Protein AF-A0A6N8FRE7-F1 (afdb_monomer_lite)

Sequence (56 aa):
MRTYKQNKVTDNNGKRVLLILDDNGEKEYKTIFIKDTNCLKIIDLDDGEIYNEIIK

Organism: NCBI:txid2678566

Secondary structure (DSSP, 8-state):
----EEEEEEE-SSEEEEEEE-TTS-EEEEEEEETTTTEEEEEETTTEEEEEEE--

Foldseek 3Di:
DKDWDWDWPDDDPQWTKIFIATPVRHTQWIWIQGPVQCWIWIAGPVPGTPGTDRDD

pLDDT: mean 95.54, std 4.86, range [74.19, 98.56]

Radius of gyration: 11.79 Å; chains: 1; bounding box: 26×22×34 Å

Structure (mmCIF, N/CA/C/O backbone):
data_AF-A0A6N8FRE7-F1
#
_entry.id   AF-A0A6N8FRE7-F1
#
loop_
_atom_site.group_PDB
_atom_site.id
_atom_site.type_symbol
_atom_site.label_atom_id
_atom_site.label_alt_id
_atom_site.label_comp_id
_atom_site.label_asym_id
_atom_site.label_entity_id
_atom_site.label_seq_id
_atom_site.pdbx_PDB_ins_code
_atom_site.Cartn_x
_atom_site.Cartn_y
_atom_site.Cartn_z
_atom_site.occupancy
_atom_site.B_iso_or_equiv
_atom_site.auth_seq_id
_atom_site.auth_comp_id
_atom_site.auth_asym_id
_atom_site.auth_atom_id
_atom_site.pdbx_PDB_model_num
ATOM 1 N N . MET A 1 1 ? -0.393 -13.903 -19.260 1.00 74.19 1 MET A N 1
ATOM 2 C CA . MET A 1 1 ? -1.129 -13.514 -18.040 1.00 74.19 1 MET A CA 1
ATOM 3 C C . MET A 1 1 ? -0.108 -12.862 -17.133 1.00 74.19 1 MET A C 1
ATOM 5 O O . MET A 1 1 ? 0.902 -13.504 -16.889 1.00 74.19 1 MET A O 1
ATOM 9 N N . ARG A 1 2 ? -0.302 -11.592 -16.760 1.00 78.56 2 ARG A N 1
ATOM 10 C CA . ARG A 1 2 ? 0.629 -10.877 -15.875 1.00 78.56 2 ARG A CA 1
ATOM 11 C C . ARG A 1 2 ? 0.453 -11.437 -14.464 1.00 78.56 2 ARG A C 1
ATOM 13 O O . ARG A 1 2 ? -0.693 -11.576 -14.028 1.00 78.56 2 ARG A O 1
ATOM 20 N N . THR A 1 3 ? 1.535 -11.815 -13.794 1.00 88.38 3 THR A N 1
ATOM 21 C CA . THR A 1 3 ? 1.476 -12.310 -12.413 1.00 88.38 3 THR A CA 1
ATOM 22 C C . THR A 1 3 ? 2.003 -11.240 -11.478 1.00 88.38 3 THR A C 1
ATOM 24 O O . THR A 1 3 ? 2.950 -10.525 -11.784 1.00 88.38 3 THR A O 1
ATOM 2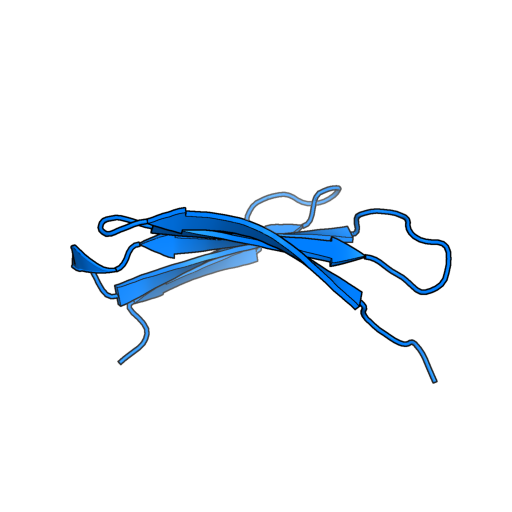7 N N . TYR A 1 4 ? 1.383 -11.145 -10.309 1.00 90.44 4 TYR A N 1
ATOM 28 C CA . TYR A 1 4 ? 1.811 -10.227 -9.270 1.00 90.44 4 TYR A CA 1
ATOM 29 C C . TYR A 1 4 ? 2.323 -11.007 -8.074 1.00 90.44 4 TYR A C 1
ATOM 31 O O . TYR A 1 4 ? 1.661 -11.921 -7.575 1.00 90.44 4 TYR A O 1
ATOM 39 N N . LYS A 1 5 ? 3.512 -10.637 -7.600 1.00 94.31 5 LYS A N 1
ATOM 40 C CA . LYS A 1 5 ? 4.085 -11.177 -6.366 1.00 94.31 5 LYS A CA 1
ATOM 41 C C . LYS A 1 5 ? 3.954 -10.140 -5.267 1.00 94.31 5 LYS A C 1
ATOM 43 O O . LYS A 1 5 ? 4.315 -8.982 -5.441 1.00 94.31 5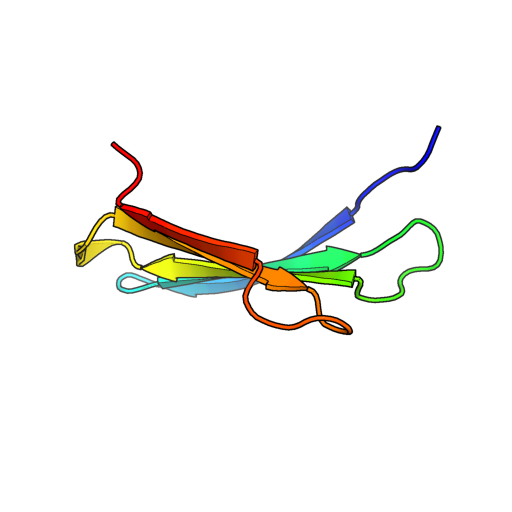 LYS A O 1
ATOM 48 N N . GLN A 1 6 ? 3.472 -10.568 -4.107 1.00 94.50 6 GLN A N 1
ATOM 49 C CA . GLN A 1 6 ? 3.421 -9.720 -2.922 1.00 94.50 6 GLN A CA 1
ATOM 50 C C . GLN A 1 6 ? 4.640 -9.971 -2.034 1.00 94.50 6 GLN A C 1
ATOM 52 O O . GLN A 1 6 ? 4.940 -11.109 -1.672 1.00 94.50 6 GLN A O 1
ATOM 57 N N . ASN A 1 7 ? 5.317 -8.899 -1.641 1.00 95.88 7 ASN A N 1
ATOM 58 C CA . ASN A 1 7 ? 6.385 -8.932 -0.655 1.00 95.88 7 ASN A CA 1
ATOM 59 C C . ASN A 1 7 ? 5.953 -8.166 0.600 1.00 95.88 7 ASN A C 1
ATOM 61 O O . ASN A 1 7 ? 5.655 -6.972 0.551 1.00 95.88 7 ASN A O 1
ATOM 65 N N . LYS A 1 8 ? 5.909 -8.857 1.742 1.00 96.81 8 LYS A N 1
ATOM 66 C CA . LYS A 1 8 ? 5.503 -8.269 3.020 1.00 96.81 8 LYS A CA 1
ATOM 67 C C . LYS A 1 8 ? 6.690 -7.563 3.664 1.00 96.81 8 LYS A C 1
ATOM 69 O O . LYS A 1 8 ? 7.600 -8.215 4.161 1.00 96.81 8 LYS A O 1
ATOM 74 N N . VAL A 1 9 ? 6.640 -6.234 3.706 1.00 96.69 9 VAL A N 1
ATOM 75 C CA . VAL A 1 9 ? 7.698 -5.411 4.313 1.00 96.69 9 VAL A CA 1
ATOM 76 C C . VAL A 1 9 ? 7.513 -5.316 5.822 1.00 96.69 9 VAL A C 1
ATOM 78 O O . VAL A 1 9 ? 8.458 -5.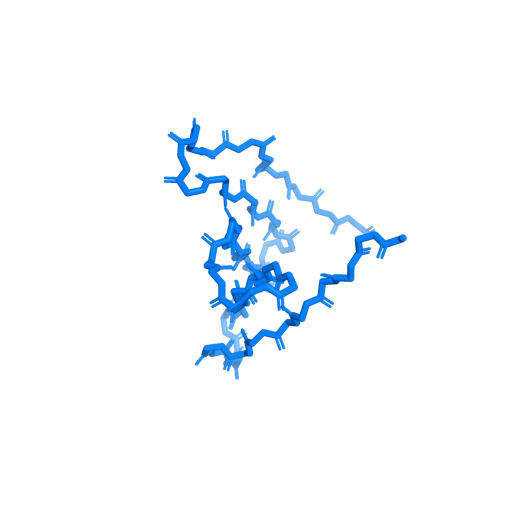480 6.585 1.00 9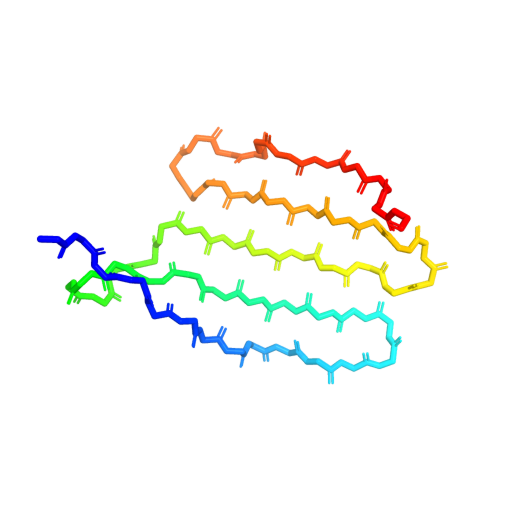6.69 9 VAL A O 1
ATOM 81 N N . THR A 1 10 ? 6.287 -5.049 6.272 1.00 97.25 10 THR A N 1
ATOM 82 C CA . THR A 1 10 ? 5.965 -5.045 7.700 1.00 97.25 10 THR A CA 1
ATOM 83 C C . THR A 1 10 ? 4.515 -5.430 7.930 1.00 97.25 10 THR A C 1
ATOM 85 O O . THR A 1 10 ? 3.647 -5.200 7.087 1.00 97.25 10 THR A O 1
ATOM 88 N N . ASP A 1 11 ? 4.267 -6.023 9.087 1.00 97.88 11 ASP A N 1
ATOM 89 C CA . ASP A 1 11 ? 2.939 -6.318 9.596 1.00 97.88 11 ASP A CA 1
ATOM 90 C C . ASP A 1 11 ? 3.012 -6.292 11.120 1.00 97.88 11 ASP A C 1
ATOM 92 O O . ASP A 1 11 ? 3.454 -7.252 11.748 1.00 97.88 11 ASP A O 1
ATOM 96 N N . ASN A 1 12 ? 2.661 -5.149 11.701 1.00 96.94 12 ASN A N 1
ATOM 97 C CA . ASN A 1 12 ? 2.645 -4.934 13.144 1.00 96.94 12 ASN A CA 1
ATOM 98 C C . ASN A 1 12 ? 1.236 -4.534 13.600 1.00 96.94 12 ASN A C 1
ATOM 100 O O . ASN A 1 12 ? 0.300 -4.522 12.798 1.00 96.94 12 ASN A O 1
ATOM 104 N N . ASN A 1 13 ? 1.060 -4.224 14.884 1.00 97.19 13 ASN A N 1
ATOM 105 C CA . ASN A 1 13 ? -0.268 -3.930 15.428 1.00 97.19 13 ASN A CA 1
ATOM 106 C C . ASN A 1 13 ? -0.931 -2.695 14.797 1.00 97.19 13 ASN A C 1
ATOM 108 O O . ASN A 1 13 ? -2.144 -2.700 14.655 1.00 97.19 13 ASN A O 1
ATOM 112 N N . GLY A 1 14 ? -0.162 -1.693 14.359 1.00 97.62 14 GLY A N 1
ATOM 113 C CA . GLY A 1 14 ? -0.723 -0.468 13.780 1.00 97.62 14 GLY A CA 1
ATOM 114 C C . GLY A 1 14 ? -0.903 -0.521 12.262 1.00 97.62 14 GLY A C 1
ATOM 115 O O . GLY A 1 14 ? -1.871 0.021 11.728 1.00 97.62 14 GLY A O 1
ATOM 116 N N . LYS A 1 15 ? 0.017 -1.165 11.529 1.00 98.00 15 LYS A N 1
ATOM 117 C CA . LYS A 1 15 ? -0.018 -1.167 10.060 1.00 98.00 15 LYS A CA 1
ATOM 118 C C . LYS A 1 15 ? 0.542 -2.425 9.409 1.00 98.00 15 LYS A C 1
ATOM 120 O O . LYS A 1 15 ? 1.429 -3.092 9.942 1.00 98.00 15 LYS A O 1
ATOM 125 N N . ARG A 1 16 ? 0.077 -2.678 8.186 1.00 98.44 16 ARG A N 1
ATOM 126 C CA . ARG A 1 16 ? 0.654 -3.638 7.240 1.00 98.44 16 ARG A CA 1
ATOM 127 C C . ARG A 1 16 ? 1.112 -2.905 5.984 1.00 98.44 16 ARG A C 1
ATOM 129 O O . ARG A 1 16 ? 0.378 -2.077 5.458 1.00 98.44 16 ARG A O 1
ATOM 136 N N . VAL A 1 17 ? 2.317 -3.210 5.511 1.00 98.38 17 VAL A N 1
ATOM 137 C CA . VAL A 1 17 ? 2.868 -2.660 4.266 1.00 98.38 17 VAL A CA 1
ATOM 138 C C . VAL A 1 17 ? 3.294 -3.806 3.362 1.00 98.38 17 VAL A C 1
ATOM 140 O O . VAL A 1 17 ? 4.129 -4.625 3.762 1.00 98.38 17 VAL A O 1
ATOM 143 N N . LEU A 1 18 ? 2.740 -3.842 2.151 1.00 98.12 18 LEU A N 1
ATOM 144 C CA . LEU A 1 18 ? 3.125 -4.783 1.102 1.00 98.12 18 LEU A CA 1
ATOM 145 C C . LEU A 1 18 ? 3.723 -4.016 -0.079 1.00 98.12 18 LEU A C 1
ATOM 147 O O . LEU A 1 18 ? 3.302 -2.902 -0.385 1.00 98.12 18 LEU A O 1
ATOM 151 N N . LEU A 1 19 ? 4.694 -4.630 -0.743 1.00 98.06 19 LEU A N 1
ATOM 152 C CA . LEU A 1 19 ? 5.144 -4.238 -2.073 1.00 98.06 19 LEU A CA 1
ATOM 153 C C . LEU A 1 19 ? 4.580 -5.237 -3.074 1.00 98.06 19 LEU A C 1
ATOM 155 O O . LEU A 1 19 ? 4.627 -6.443 -2.825 1.00 98.06 19 LEU A O 1
ATOM 159 N N . ILE A 1 20 ? 4.059 -4.732 -4.182 1.00 97.12 20 ILE A N 1
ATOM 160 C CA . ILE A 1 20 ? 3.564 -5.533 -5.294 1.00 97.12 20 ILE A CA 1
ATOM 161 C C . ILE A 1 20 ? 4.602 -5.455 -6.400 1.00 97.12 20 ILE A C 1
ATOM 163 O O . ILE A 1 20 ? 4.989 -4.362 -6.816 1.00 97.12 20 ILE A O 1
ATOM 167 N N . LEU A 1 21 ? 5.088 -6.622 -6.799 1.00 95.69 21 LEU A N 1
ATOM 168 C CA . LEU A 1 21 ? 6.115 -6.778 -7.808 1.00 95.69 21 LEU A CA 1
ATOM 169 C C . LEU A 1 21 ? 5.504 -7.385 -9.067 1.00 95.69 21 LEU A C 1
ATOM 171 O O . LEU A 1 21 ? 4.637 -8.263 -8.965 1.00 95.69 21 LEU A O 1
ATOM 175 N N . ASP A 1 22 ? 5.989 -6.937 -10.216 1.00 93.25 22 ASP A N 1
ATOM 176 C CA . ASP A 1 22 ? 5.673 -7.506 -11.519 1.00 93.25 22 ASP A CA 1
ATOM 177 C C . ASP A 1 22 ? 6.377 -8.862 -11.738 1.00 93.25 22 ASP A C 1
ATOM 179 O O . ASP A 1 22 ? 7.062 -9.409 -10.860 1.00 93.25 22 ASP A O 1
ATOM 183 N N . ASP A 1 23 ? 6.209 -9.421 -12.937 1.00 91.94 23 ASP A N 1
ATOM 184 C CA . ASP A 1 23 ? 6.821 -10.692 -13.327 1.00 91.94 23 ASP A CA 1
ATOM 185 C C . ASP A 1 23 ? 8.363 -10.636 -13.357 1.00 91.94 23 ASP A C 1
ATOM 187 O O . ASP A 1 23 ? 9.015 -11.658 -13.111 1.00 91.94 23 ASP A O 1
ATOM 191 N N . ASN A 1 24 ? 8.944 -9.455 -13.589 1.00 91.69 24 ASN A N 1
ATOM 192 C CA . ASN A 1 24 ? 10.389 -9.217 -13.607 1.00 91.69 24 ASN A CA 1
ATOM 193 C C . ASN A 1 24 ? 10.971 -8.983 -12.200 1.00 91.69 24 ASN A C 1
ATOM 195 O O . ASN A 1 24 ? 12.189 -8.988 -12.021 1.00 91.69 24 ASN A O 1
ATOM 199 N N . GLY A 1 25 ? 10.118 -8.834 -11.182 1.00 91.06 25 GLY A N 1
ATOM 200 C CA . GLY A 1 25 ? 10.520 -8.498 -9.817 1.00 91.06 25 GLY A CA 1
ATOM 201 C C . GLY A 1 25 ? 10.699 -6.995 -9.584 1.00 91.06 25 GLY A C 1
ATOM 202 O O . GLY A 1 25 ? 11.220 -6.598 -8.537 1.00 91.06 25 GLY A O 1
ATOM 203 N N . GLU A 1 26 ? 10.262 -6.161 -10.523 1.00 94.19 26 GLU A N 1
ATOM 204 C CA . GLU A 1 26 ? 10.205 -4.714 -10.372 1.00 94.19 26 GLU A CA 1
ATOM 205 C C . GLU A 1 26 ? 9.011 -4.334 -9.499 1.00 94.19 26 GLU A C 1
ATOM 207 O O . GLU A 1 26 ? 7.956 -4.960 -9.543 1.00 94.19 26 GLU A O 1
ATOM 212 N N . LYS A 1 27 ? 9.189 -3.336 -8.632 1.00 95.88 27 LYS A N 1
ATOM 213 C CA . LYS A 1 27 ? 8.125 -2.885 -7.730 1.00 95.88 27 LYS A CA 1
ATOM 214 C C . LYS A 1 27 ? 7.223 -1.937 -8.514 1.00 95.88 27 LYS A C 1
ATOM 216 O O . LYS A 1 27 ? 7.710 -0.904 -8.946 1.00 95.88 27 LYS A O 1
ATOM 221 N N . GLU A 1 28 ? 5.937 -2.253 -8.609 1.00 96.19 28 GLU A N 1
ATOM 222 C CA . GLU A 1 28 ? 4.944 -1.382 -9.261 1.00 96.19 28 GLU A CA 1
ATOM 223 C C . GLU A 1 28 ? 4.093 -0.644 -8.226 1.00 96.19 28 GLU A C 1
ATOM 225 O O . GLU A 1 28 ? 3.873 0.558 -8.330 1.00 96.19 28 GLU A O 1
ATOM 230 N N . TYR A 1 29 ? 3.675 -1.340 -7.161 1.00 97.88 29 TYR A N 1
ATOM 231 C CA . TYR A 1 29 ? 2.800 -0.750 -6.147 1.00 97.88 29 TYR A CA 1
ATOM 232 C C . TYR A 1 29 ? 3.318 -0.937 -4.732 1.00 97.88 29 TYR A C 1
ATOM 234 O O . TYR A 1 29 ? 3.985 -1.916 -4.378 1.00 97.88 29 TYR A O 1
ATOM 242 N N . LYS A 1 30 ? 2.905 -0.017 -3.868 1.00 98.06 30 LYS A N 1
ATOM 243 C CA . LYS A 1 30 ? 3.009 -0.137 -2.420 1.00 98.06 30 LYS A CA 1
ATOM 244 C C . LYS A 1 30 ? 1.630 0.004 -1.801 1.00 98.06 30 LYS A C 1
ATOM 246 O O . LYS A 1 30 ? 0.924 0.974 -2.054 1.00 98.06 30 LYS A O 1
ATOM 251 N N . THR A 1 31 ? 1.283 -0.919 -0.912 1.00 98.31 31 THR A N 1
ATOM 252 C CA . THR A 1 31 ? 0.072 -0.807 -0.097 1.00 98.31 31 THR A CA 1
ATOM 253 C C . THR A 1 31 ? 0.427 -0.465 1.340 1.00 98.31 31 THR A C 1
ATOM 255 O O . THR A 1 31 ? 1.440 -0.923 1.877 1.00 98.31 31 THR A O 1
ATOM 258 N N . ILE A 1 32 ? -0.402 0.357 1.975 1.00 98.38 32 ILE A N 1
ATOM 259 C CA . ILE A 1 32 ? -0.330 0.640 3.406 1.00 98.38 32 ILE A CA 1
ATOM 260 C C . ILE A 1 32 ? -1.734 0.465 3.961 1.00 98.38 32 ILE A C 1
ATOM 262 O O . ILE A 1 32 ? -2.634 1.227 3.629 1.00 98.38 32 ILE A O 1
ATOM 266 N N . PHE A 1 33 ? -1.911 -0.530 4.819 1.00 98.44 33 PHE A N 1
ATOM 267 C CA . PHE A 1 33 ? -3.149 -0.733 5.553 1.00 98.44 33 PHE A CA 1
ATOM 268 C C . PHE A 1 33 ? -2.955 -0.296 7.004 1.00 98.44 33 PHE A C 1
ATOM 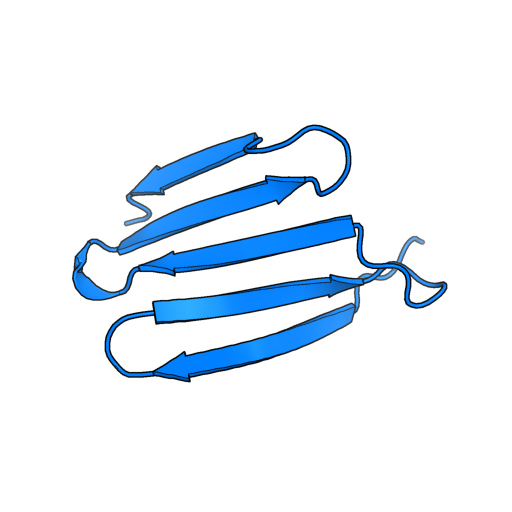270 O O . PHE A 1 33 ? -2.138 -0.884 7.717 1.00 98.44 33 PHE A O 1
ATOM 277 N N . ILE A 1 34 ? -3.671 0.748 7.418 1.00 98.12 34 ILE A N 1
ATOM 278 C CA . ILE A 1 34 ? -3.703 1.265 8.789 1.00 98.12 34 ILE A CA 1
ATOM 279 C C . ILE A 1 34 ? -4.837 0.545 9.516 1.00 98.12 34 ILE A C 1
ATOM 281 O O . ILE A 1 34 ? -6.007 0.750 9.201 1.00 98.12 34 ILE A O 1
ATOM 285 N N . LYS A 1 35 ? -4.485 -0.318 10.472 1.00 97.50 35 LYS A N 1
ATOM 286 C CA . LYS A 1 35 ? -5.429 -1.247 11.112 1.00 97.50 35 LYS A CA 1
ATOM 287 C C . LYS A 1 35 ? -6.415 -0.530 12.025 1.00 97.50 35 LYS A C 1
ATOM 289 O O . LYS A 1 35 ? -7.596 -0.845 12.002 1.00 97.50 35 LYS A O 1
ATOM 294 N N . ASP A 1 36 ? -5.940 0.468 12.763 1.00 96.81 36 ASP A N 1
ATOM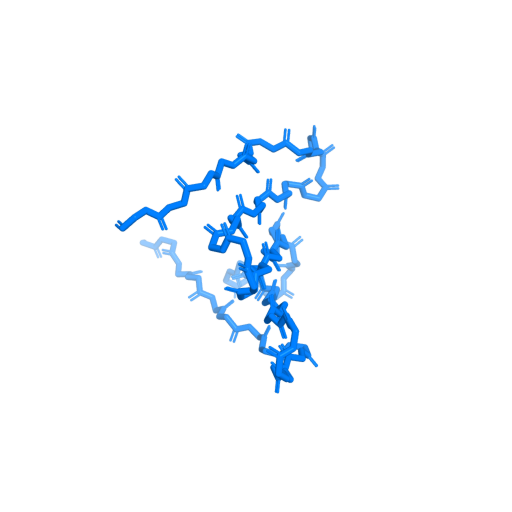 295 C CA . ASP A 1 36 ? -6.761 1.199 13.736 1.00 96.81 36 ASP A CA 1
ATOM 296 C C . ASP A 1 36 ? -7.929 1.945 13.078 1.00 96.81 36 ASP A C 1
ATOM 298 O O . ASP A 1 36 ? -8.985 2.117 13.681 1.00 96.81 36 ASP A O 1
ATOM 302 N N . THR A 1 37 ? -7.750 2.382 11.829 1.00 97.56 37 THR A N 1
ATOM 303 C CA . THR A 1 37 ? -8.756 3.138 11.072 1.00 97.56 37 THR A CA 1
ATOM 304 C C . THR A 1 37 ? -9.370 2.344 9.925 1.00 97.56 37 THR A C 1
ATOM 306 O O . THR A 1 37 ? -10.212 2.884 9.211 1.00 97.56 37 THR A O 1
ATOM 309 N N . ASN A 1 38 ? -8.943 1.093 9.713 1.00 97.31 38 ASN A N 1
ATOM 310 C CA . ASN A 1 38 ? -9.252 0.306 8.518 1.00 97.31 38 ASN A CA 1
ATOM 311 C C . ASN A 1 38 ? -9.004 1.071 7.201 1.00 97.31 38 ASN A C 1
ATOM 313 O O . ASN A 1 38 ? -9.676 0.851 6.197 1.00 97.31 38 ASN A O 1
ATOM 317 N N . CYS A 1 39 ? -8.032 1.983 7.178 1.00 98.12 39 CYS A N 1
ATOM 318 C CA . CYS A 1 39 ? -7.707 2.757 5.986 1.00 98.12 39 CYS A CA 1
ATOM 319 C C . CYS A 1 39 ? -6.711 1.991 5.113 1.00 98.12 39 CYS A C 1
ATOM 321 O O . CYS A 1 39 ? -5.629 1.614 5.574 1.00 98.12 39 CYS A O 1
ATOM 323 N N . LEU A 1 40 ? -7.066 1.775 3.848 1.00 98.50 40 LEU A N 1
ATOM 324 C CA . LEU A 1 40 ? -6.180 1.231 2.832 1.00 98.50 40 LEU A CA 1
ATOM 325 C C . LEU A 1 40 ? -5.703 2.355 1.918 1.00 98.50 40 LEU A C 1
ATOM 327 O O . LEU A 1 40 ? -6.502 3.057 1.306 1.00 98.50 40 LEU A O 1
ATOM 331 N N . LYS A 1 41 ? -4.383 2.450 1.782 1.00 98.44 41 LYS A N 1
ATOM 332 C CA . LYS A 1 41 ? -3.702 3.264 0.780 1.00 98.44 41 LYS A CA 1
ATOM 333 C C . LYS A 1 41 ? -3.043 2.363 -0.253 1.00 98.44 41 LYS A C 1
ATOM 335 O O . LYS A 1 41 ? -2.367 1.401 0.127 1.00 98.44 41 LYS A O 1
ATOM 340 N N . ILE A 1 42 ? -3.198 2.695 -1.529 1.00 98.31 42 ILE A N 1
ATOM 341 C CA . ILE A 1 42 ? -2.460 2.097 -2.645 1.00 98.31 42 ILE A CA 1
ATOM 342 C C . ILE A 1 42 ? -1.736 3.224 -3.367 1.00 98.31 42 ILE A C 1
ATOM 344 O O . ILE A 1 42 ? -2.333 4.233 -3.739 1.00 98.31 42 ILE A O 1
ATOM 348 N N . ILE A 1 43 ? -0.433 3.041 -3.516 1.00 98.56 43 ILE A N 1
ATOM 349 C CA . ILE A 1 43 ? 0.472 3.986 -4.149 1.00 98.56 43 ILE A CA 1
ATOM 350 C C . ILE A 1 43 ? 1.077 3.263 -5.346 1.00 98.56 43 ILE A C 1
ATOM 352 O O . ILE A 1 43 ? 1.740 2.239 -5.162 1.00 98.56 43 ILE A O 1
ATOM 356 N N . ASP A 1 44 ? 0.808 3.782 -6.535 1.00 97.56 44 ASP A N 1
ATOM 357 C CA . ASP A 1 44 ? 1.590 3.519 -7.734 1.00 97.56 44 ASP A CA 1
ATOM 358 C C . ASP A 1 44 ? 2.952 4.206 -7.563 1.00 97.56 44 ASP A C 1
ATOM 360 O O . ASP A 1 44 ? 3.026 5.349 -7.100 1.00 97.56 44 ASP A O 1
ATOM 364 N N . LEU A 1 45 ? 4.044 3.485 -7.808 1.00 96.12 45 LEU A N 1
ATOM 365 C CA . LEU A 1 45 ? 5.380 4.036 -7.584 1.00 96.12 45 LEU A CA 1
ATOM 366 C C . LEU A 1 45 ? 5.799 5.053 -8.652 1.00 96.12 45 LEU A C 1
ATOM 368 O O . LEU A 1 45 ? 6.682 5.861 -8.357 1.00 96.12 45 LEU A O 1
ATOM 372 N N . ASP A 1 46 ? 5.138 5.055 -9.809 1.00 96.06 46 ASP A N 1
ATOM 373 C CA . ASP A 1 46 ? 5.365 6.011 -10.889 1.00 96.06 46 ASP A CA 1
ATOM 374 C C . ASP A 1 46 ? 4.367 7.180 -10.820 1.00 96.06 46 ASP A C 1
ATOM 376 O O . ASP A 1 46 ? 4.766 8.339 -10.949 1.00 96.06 46 ASP A O 1
ATOM 380 N N . ASP A 1 47 ? 3.092 6.893 -10.527 1.00 95.94 47 ASP A N 1
ATOM 381 C CA . ASP A 1 47 ? 2.001 7.884 -10.593 1.00 95.94 47 ASP A CA 1
ATOM 382 C C . ASP A 1 47 ? 1.529 8.428 -9.225 1.00 95.94 47 ASP A C 1
ATOM 384 O O . ASP A 1 47 ? 0.774 9.403 -9.153 1.00 95.94 47 ASP A O 1
ATOM 388 N N . GLY A 1 48 ? 1.988 7.851 -8.109 1.00 96.38 48 GLY A N 1
ATOM 389 C CA . GLY A 1 48 ? 1.668 8.309 -6.753 1.00 96.38 48 GLY A CA 1
ATOM 390 C C . GLY A 1 48 ? 0.438 7.642 -6.117 1.00 96.38 48 GLY A C 1
ATOM 391 O O . GLY A 1 48 ? 0.125 6.483 -6.369 1.00 96.38 48 GLY A O 1
ATOM 392 N N . GLU A 1 49 ? -0.231 8.322 -5.176 1.00 97.94 49 GLU A N 1
ATOM 393 C CA . GLU A 1 49 ? -1.376 7.741 -4.446 1.00 97.94 49 GLU A CA 1
ATOM 394 C C . GLU A 1 49 ? -2.605 7.618 -5.362 1.00 97.94 49 GLU A C 1
ATOM 396 O O . GLU A 1 49 ? -3.147 8.622 -5.813 1.00 97.94 49 GLU A O 1
ATOM 401 N N . ILE A 1 50 ? -3.060 6.383 -5.598 1.00 98.06 50 ILE A N 1
ATOM 402 C CA . ILE A 1 50 ? -4.191 6.068 -6.492 1.00 98.06 50 ILE A CA 1
ATOM 403 C C . ILE A 1 50 ? -5.424 5.548 -5.744 1.00 98.06 50 ILE A C 1
ATOM 405 O O . ILE A 1 50 ? -6.507 5.439 -6.313 1.00 98.06 50 ILE A O 1
ATOM 409 N N . TYR A 1 51 ? -5.273 5.215 -4.461 1.00 98.25 51 TYR A N 1
ATOM 410 C CA . TYR A 1 51 ? -6.370 4.813 -3.585 1.00 98.25 51 TYR A CA 1
ATOM 411 C C . TYR A 1 51 ? -6.047 5.191 -2.142 1.00 98.25 51 TYR A C 1
ATOM 413 O O . TYR A 1 51 ? -4.930 4.945 -1.683 1.00 98.25 51 TYR A O 1
ATOM 421 N N . ASN A 1 52 ? -7.015 5.746 -1.415 1.00 97.94 52 ASN A N 1
ATOM 422 C CA . ASN A 1 52 ? -6.865 6.118 -0.008 1.00 97.94 52 ASN A CA 1
ATOM 423 C C . ASN A 1 52 ? -8.236 6.237 0.658 1.00 97.94 52 ASN A C 1
ATOM 425 O O . ASN A 1 52 ? -8.799 7.322 0.757 1.00 97.94 52 ASN A O 1
ATOM 429 N N . GLU A 1 53 ? -8.772 5.103 1.095 1.00 98.44 53 GLU A N 1
ATOM 430 C CA . GLU A 1 53 ? -10.134 5.018 1.623 1.00 98.44 53 GLU A CA 1
ATOM 431 C C . GLU A 1 53 ? -10.208 4.085 2.833 1.00 98.44 53 GLU A C 1
ATOM 433 O O . GLU A 1 53 ? -9.376 3.190 3.016 1.00 98.44 53 GLU A O 1
ATOM 438 N N . ILE A 1 54 ? -11.237 4.271 3.659 1.00 97.81 54 ILE A N 1
ATOM 439 C CA . ILE A 1 54 ? -11.584 3.340 4.739 1.00 97.81 54 ILE A CA 1
ATOM 440 C C . ILE A 1 54 ? -12.328 2.144 4.135 1.00 97.81 54 ILE A C 1
ATOM 442 O O . ILE A 1 54 ? -13.390 2.308 3.538 1.00 97.81 54 ILE A O 1
ATOM 446 N N . ILE A 1 55 ? -11.793 0.937 4.321 1.00 95.00 55 ILE A N 1
ATOM 447 C CA . ILE A 1 55 ? -12.377 -0.313 3.825 1.00 95.00 55 ILE A CA 1
ATOM 448 C C . ILE A 1 55 ? -13.114 -1.035 4.965 1.00 95.00 55 ILE A C 1
ATOM 450 O O . ILE A 1 55 ? -12.515 -1.375 5.984 1.00 95.00 55 ILE A O 1
ATOM 454 N N . LYS A 1 56 ? -14.436 -1.196 4.834 1.00 79.94 56 LYS A N 1
ATOM 455 C CA . LYS A 1 56 ? -15.296 -1.877 5.821 1.00 79.94 56 LYS A CA 1
ATOM 456 C C . LYS A 1 56 ? -15.416 -3.367 5.543 1.00 79.94 56 LYS A C 1
ATOM 458 O O . LYS A 1 56 ? -15.508 -3.725 4.350 1.00 79.94 56 LYS A O 1
#